Protein AF-K0VV61-F1 (afdb_monomer_lite)

pLDDT: mean 93.23, std 12.91, range [33.81, 98.75]

Foldseek 3Di:
DDPQVVVLLVCLVDPDDPPDPNVCSVVVVDTDFAWDFWDFQWTATPVGDIDRNPCCPPVPVVRTTDPVVVVVVLVVCVVVPNDDDCPPNDDDPVRVVVVVCVVPPDPDPPPPD

Sequence (113 aa):
MTNIAEIADMDRRTVLHPFTYLKNYAAGETDPTIVETGKGVRIRDASGREYLDGFAGLYCVNVGYGRTEVAEAIARQAYKLAYYHSYAAHTTEELARLSIAWCEWPHGKIVEG

Secondary structure (DSSP, 8-state):
---HHHHHHHHHHH---TTS-HHHHHTTSS----EEEEEBTEEEETTS-EEE-SSHHHHT-TT-B--HHHHHHHHHHHHHHS-----TT---HHHHHHHHHHHSS--------

Structure (mmCIF, N/CA/C/O backbone):
data_AF-K0VV61-F1
#
_entry.id   AF-K0VV61-F1
#
loop_
_atom_site.group_PDB
_atom_site.id
_atom_site.type_symbol
_atom_site.label_atom_id
_atom_site.label_alt_id
_atom_site.label_comp_id
_atom_site.label_asym_id
_atom_site.label_entity_id
_atom_site.label_seq_id
_atom_site.pdbx_PDB_ins_code
_atom_site.Cartn_x
_atom_site.Cartn_y
_atom_site.Cartn_z
_atom_site.occupancy
_atom_site.B_iso_or_equiv
_atom_site.auth_seq_id
_atom_site.auth_comp_id
_atom_site.auth_asym_id
_atom_site.auth_atom_id
_atom_site.pdbx_PDB_model_num
ATOM 1 N N . MET A 1 1 ? -21.488 1.355 1.264 1.00 64.81 1 MET A N 1
ATOM 2 C CA . MET A 1 1 ? -20.953 1.629 2.612 1.00 64.81 1 MET A CA 1
ATOM 3 C C . MET A 1 1 ? -20.424 0.322 3.163 1.00 64.81 1 MET A C 1
ATOM 5 O O . MET A 1 1 ? -21.111 -0.682 3.027 1.00 64.81 1 MET A O 1
ATOM 9 N N . THR A 1 2 ? -19.206 0.326 3.694 1.00 81.38 2 THR A N 1
ATOM 10 C CA . THR A 1 2 ? -18.558 -0.862 4.266 1.00 81.38 2 THR A CA 1
ATOM 11 C C . THR A 1 2 ? -19.297 -1.318 5.523 1.00 81.38 2 THR A C 1
ATOM 13 O O . THR A 1 2 ? -19.587 -0.500 6.395 1.00 81.38 2 THR A O 1
ATOM 16 N N . ASN A 1 3 ? -19.601 -2.614 5.636 1.00 94.38 3 ASN A N 1
ATOM 17 C CA . ASN A 1 3 ? -20.143 -3.184 6.867 1.00 94.38 3 ASN A CA 1
ATOM 18 C C . ASN A 1 3 ? -19.009 -3.358 7.892 1.00 94.38 3 ASN A C 1
ATOM 20 O O . ASN A 1 3 ? -18.305 -4.365 7.889 1.00 94.38 3 ASN A O 1
ATOM 24 N N . ILE A 1 4 ? -18.808 -2.348 8.743 1.00 95.75 4 ILE A N 1
ATOM 25 C CA . ILE A 1 4 ? -17.696 -2.282 9.708 1.00 95.75 4 ILE A CA 1
ATOM 26 C C . ILE A 1 4 ? -17.659 -3.514 10.619 1.00 95.75 4 ILE A C 1
ATOM 28 O O . ILE A 1 4 ? -16.592 -4.084 10.824 1.00 95.75 4 ILE A O 1
ATOM 32 N N . ALA A 1 5 ? -18.813 -3.940 11.143 1.00 95.56 5 ALA A N 1
ATOM 33 C CA . ALA A 1 5 ? -18.886 -5.052 12.089 1.00 95.56 5 ALA A CA 1
ATOM 34 C C . ALA A 1 5 ? -18.483 -6.386 11.444 1.00 95.56 5 ALA A C 1
ATOM 36 O O . ALA A 1 5 ? -17.763 -7.176 12.050 1.00 95.56 5 ALA A O 1
ATOM 37 N N . GLU A 1 6 ? -18.917 -6.613 10.205 1.00 96.50 6 GLU A N 1
ATOM 38 C CA . GLU A 1 6 ? -18.571 -7.810 9.436 1.00 96.50 6 GLU A CA 1
ATOM 39 C C . GLU A 1 6 ? -17.079 -7.848 9.092 1.00 96.50 6 GLU A C 1
ATOM 41 O O . GLU A 1 6 ? -16.424 -8.860 9.336 1.00 96.50 6 GLU A O 1
ATOM 46 N N . ILE A 1 7 ? -16.513 -6.733 8.615 1.00 97.00 7 ILE A N 1
ATOM 47 C CA . ILE A 1 7 ? -15.074 -6.644 8.330 1.00 97.00 7 ILE A CA 1
ATOM 48 C C . ILE A 1 7 ? -14.248 -6.844 9.605 1.00 97.00 7 ILE A C 1
ATOM 50 O O . ILE A 1 7 ? -13.272 -7.589 9.578 1.00 97.00 7 ILE A O 1
ATOM 54 N N . ALA A 1 8 ? -14.649 -6.242 10.727 1.00 96.56 8 ALA A N 1
ATOM 55 C CA . ALA A 1 8 ? -13.956 -6.412 12.000 1.00 96.56 8 ALA A CA 1
ATOM 56 C C . ALA A 1 8 ? -14.003 -7.864 12.512 1.00 96.56 8 ALA A C 1
ATOM 58 O O .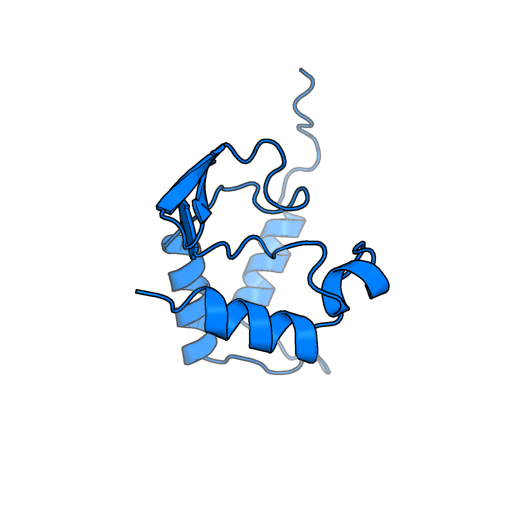 ALA A 1 8 ? -13.018 -8.340 13.075 1.00 96.56 8 ALA A O 1
ATOM 59 N N . ASP A 1 9 ? -15.113 -8.587 12.313 1.00 96.50 9 ASP A N 1
ATOM 60 C CA . ASP A 1 9 ? -15.192 -10.012 12.662 1.00 96.50 9 ASP A CA 1
ATOM 61 C C . ASP A 1 9 ? -14.273 -10.871 11.787 1.00 96.50 9 ASP A C 1
ATOM 63 O O . ASP A 1 9 ? -13.509 -11.689 12.305 1.00 96.50 9 ASP A O 1
ATOM 67 N N . MET A 1 10 ? -14.312 -10.659 10.467 1.00 96.56 10 MET A N 1
ATOM 68 C CA . MET A 1 10 ? -13.437 -11.359 9.524 1.00 96.56 10 MET A CA 1
ATOM 69 C C . MET A 1 10 ? -11.965 -11.136 9.868 1.00 96.56 10 MET A C 1
ATOM 71 O O . MET A 1 10 ? -11.190 -12.093 9.918 1.00 96.56 10 MET A O 1
ATOM 75 N N . ASP A 1 11 ? -11.597 -9.886 10.136 1.00 97.50 11 ASP A N 1
ATOM 76 C CA . ASP A 1 11 ? -10.245 -9.488 10.491 1.00 97.50 11 ASP A CA 1
ATOM 77 C C . ASP A 1 11 ? -9.779 -10.217 11.767 1.00 97.50 11 ASP A C 1
ATOM 79 O O . ASP A 1 11 ? -8.820 -10.995 11.711 1.00 97.50 11 ASP A O 1
ATOM 83 N N . ARG A 1 12 ? -10.522 -10.090 12.879 1.00 96.38 12 ARG A N 1
ATOM 84 C CA . ARG A 1 12 ? -10.189 -10.734 14.168 1.00 96.38 12 ARG A CA 1
ATOM 85 C C . ARG A 1 12 ? -9.956 -12.239 14.060 1.00 96.38 12 ARG A C 1
ATOM 87 O O . ARG A 1 12 ? -9.164 -12.800 14.815 1.00 96.38 12 ARG A O 1
ATOM 94 N N . ARG A 1 13 ? -10.659 -12.905 13.146 1.00 95.94 13 ARG A N 1
ATOM 95 C CA . ARG A 1 13 ? -10.615 -14.363 12.989 1.00 95.94 13 ARG A CA 1
ATOM 96 C C . ARG A 1 13 ? -9.497 -14.853 12.080 1.00 95.94 13 ARG A C 1
ATOM 98 O O . ARG A 1 13 ? -9.189 -16.043 12.125 1.00 95.94 13 ARG A O 1
ATOM 105 N N . THR A 1 14 ? -8.947 -13.996 11.220 1.00 96.44 14 THR A N 1
ATOM 106 C CA . THR A 1 14 ? -8.120 -14.458 10.093 1.00 96.44 14 THR A CA 1
ATOM 107 C C . THR A 1 14 ? -6.810 -13.703 9.904 1.00 96.44 14 THR A C 1
ATOM 109 O O . THR A 1 14 ? -5.902 -14.250 9.279 1.00 96.44 14 THR A O 1
ATOM 112 N N . VAL A 1 15 ? -6.667 -12.493 10.451 1.00 97.06 15 VAL A N 1
ATOM 113 C CA . VAL A 1 15 ? -5.492 -11.647 10.217 1.00 97.06 15 VAL A CA 1
ATOM 114 C C . VAL A 1 15 ? -4.546 -11.673 11.417 1.00 97.06 15 VAL A C 1
ATOM 116 O O . VAL A 1 15 ? -4.908 -11.344 12.545 1.00 97.06 15 VAL A O 1
ATOM 119 N N . LEU A 1 16 ? -3.287 -12.036 11.159 1.00 97.44 16 LEU A N 1
ATOM 120 C CA . LEU A 1 16 ? -2.203 -11.955 12.134 1.00 97.44 16 LEU A CA 1
ATOM 121 C C . LEU A 1 16 ? -1.511 -10.589 12.022 1.00 97.44 16 LEU A C 1
ATOM 123 O O . LEU A 1 16 ? -0.568 -10.428 11.246 1.00 97.44 16 LEU A O 1
ATOM 127 N N . HIS A 1 17 ? -1.987 -9.600 12.780 1.00 97.88 17 HIS A N 1
ATOM 128 C CA . HIS A 1 17 ? -1.457 -8.235 12.690 1.00 97.88 17 HIS A CA 1
ATOM 129 C C . HIS A 1 17 ? -0.036 -8.098 13.255 1.00 97.88 17 HIS A C 1
ATOM 131 O O . HIS A 1 17 ? 0.231 -8.550 14.376 1.00 97.88 17 HIS A O 1
ATOM 137 N N . PRO A 1 18 ? 0.882 -7.421 12.539 1.00 97.44 18 PRO A N 1
ATOM 138 C CA . PRO A 1 18 ? 2.193 -7.086 13.078 1.00 97.44 18 PRO A CA 1
ATOM 139 C C . PRO A 1 18 ? 2.059 -6.082 14.232 1.00 97.44 18 PRO A C 1
ATOM 141 O O . PRO A 1 18 ? 1.151 -5.252 14.246 1.00 97.44 18 PRO A O 1
ATOM 144 N N . PHE A 1 19 ? 2.969 -6.156 15.210 1.00 96.88 19 PHE A N 1
ATOM 145 C CA . PHE A 1 19 ? 3.032 -5.232 16.358 1.00 96.88 19 PHE A CA 1
ATOM 146 C C . PHE A 1 19 ? 1.705 -5.041 17.125 1.00 96.88 19 PHE A C 1
ATOM 148 O O . PHE A 1 19 ? 1.490 -4.017 17.767 1.00 96.88 19 PHE A O 1
ATOM 155 N N . THR A 1 20 ? 0.826 -6.043 17.102 1.00 97.62 20 THR A N 1
ATOM 156 C CA . THR A 1 20 ? -0.473 -6.022 17.785 1.00 97.62 20 THR A CA 1
ATOM 157 C C . THR A 1 20 ? -0.494 -7.053 18.904 1.00 97.62 20 THR A C 1
ATOM 159 O O . THR A 1 20 ? 0.040 -8.154 18.761 1.00 97.62 20 THR A O 1
ATOM 162 N N . TYR A 1 21 ? -1.131 -6.731 20.032 1.00 96.88 21 TYR A N 1
ATOM 163 C CA . TYR A 1 21 ? -1.312 -7.703 21.106 1.00 96.88 21 TYR A CA 1
ATOM 164 C C . TYR A 1 21 ? -2.429 -8.692 20.744 1.00 96.88 21 TYR A C 1
ATOM 166 O O . TYR A 1 21 ? -3.603 -8.495 21.053 1.00 96.88 21 TYR A O 1
ATOM 174 N N . LEU A 1 22 ? -2.039 -9.758 20.041 1.00 96.00 22 LEU A N 1
ATOM 175 C CA . LEU A 1 22 ? -2.946 -10.672 19.341 1.00 96.00 22 LEU A CA 1
ATOM 176 C C . LEU A 1 22 ? -4.014 -11.303 20.233 1.00 96.00 22 LEU A C 1
ATOM 178 O O . LEU A 1 22 ? -5.142 -11.483 19.788 1.00 96.00 22 LEU A O 1
ATOM 182 N N . LYS A 1 23 ? -3.679 -11.619 21.491 1.00 95.69 23 LYS A N 1
ATOM 183 C CA . LYS A 1 23 ? -4.639 -12.203 22.435 1.00 95.69 23 LYS A CA 1
ATOM 184 C C . LYS A 1 23 ? -5.827 -11.264 22.667 1.00 95.69 23 LYS A C 1
ATOM 186 O O . LYS A 1 23 ? -6.966 -11.702 22.560 1.00 95.69 23 LYS A O 1
ATOM 191 N N . ASN A 1 24 ? -5.553 -9.989 22.935 1.00 96.50 24 ASN A N 1
ATOM 192 C CA . ASN A 1 24 ? -6.586 -8.985 23.188 1.00 96.50 24 ASN A CA 1
ATOM 193 C C . ASN A 1 24 ? -7.377 -8.672 21.922 1.00 96.50 24 ASN A C 1
ATOM 195 O O . ASN A 1 24 ? -8.599 -8.559 21.965 1.00 96.50 24 ASN A O 1
ATOM 199 N N . TYR A 1 25 ? -6.686 -8.590 20.786 1.00 97.25 25 TYR A N 1
ATOM 200 C CA . TYR A 1 25 ? -7.336 -8.345 19.507 1.00 97.25 25 TYR A CA 1
ATOM 201 C C . TYR A 1 25 ? -8.315 -9.471 19.135 1.00 97.25 25 TYR A C 1
ATOM 203 O O . TYR A 1 25 ? -9.485 -9.211 18.859 1.00 97.25 25 TYR A O 1
ATOM 211 N N . ALA A 1 26 ? -7.886 -10.733 19.230 1.00 94.12 26 ALA A N 1
ATOM 212 C CA . ALA A 1 26 ? -8.740 -11.891 18.963 1.00 94.12 26 ALA A CA 1
ATOM 213 C C . ALA A 1 26 ? -9.921 -12.006 19.947 1.00 94.12 26 ALA A C 1
ATOM 215 O O . ALA A 1 26 ? -10.996 -12.464 19.563 1.00 94.12 26 ALA A O 1
ATOM 216 N N . ALA A 1 27 ? -9.742 -11.566 21.198 1.00 94.94 27 ALA A N 1
ATOM 217 C CA . ALA A 1 27 ? -10.800 -11.515 22.207 1.00 94.94 27 ALA A CA 1
ATOM 218 C C . ALA A 1 27 ? -11.797 -10.353 22.008 1.00 94.94 27 ALA A C 1
ATOM 220 O O . ALA A 1 27 ? -12.806 -10.300 22.709 1.00 94.94 27 ALA A O 1
ATOM 221 N N . GLY A 1 28 ? -11.543 -9.436 21.066 1.00 94.88 28 GLY A N 1
ATOM 222 C CA . GLY A 1 28 ? -12.389 -8.261 20.834 1.00 94.88 28 GLY A CA 1
ATOM 223 C C . GLY A 1 28 ? -12.198 -7.143 21.861 1.00 94.88 28 GLY A C 1
ATOM 224 O O . GLY A 1 28 ? -13.057 -6.281 21.989 1.00 94.88 28 GLY A O 1
ATOM 225 N N . GLU A 1 29 ? -11.082 -7.137 22.594 1.00 96.25 29 GLU A N 1
ATOM 226 C CA . GLU A 1 29 ? -10.745 -6.066 23.546 1.00 96.25 29 GLU A CA 1
ATOM 227 C C . GLU A 1 29 ? -10.182 -4.816 22.848 1.00 96.25 29 GLU A C 1
ATOM 229 O O . GLU A 1 29 ? -10.009 -3.764 23.462 1.00 96.25 29 GLU A O 1
ATOM 234 N N . THR A 1 30 ? -9.839 -4.924 21.566 1.00 93.88 30 THR A N 1
ATOM 235 C CA . THR A 1 30 ? -9.374 -3.812 20.736 1.00 93.88 30 THR A CA 1
ATOM 236 C C . THR A 1 30 ? -10.051 -3.892 19.379 1.00 93.88 30 THR A C 1
ATOM 238 O O . THR A 1 30 ? -9.945 -4.909 18.695 1.00 93.88 30 THR A O 1
ATOM 241 N N . ASP A 1 31 ? -10.718 -2.811 18.987 1.00 93.00 31 ASP A N 1
ATOM 242 C CA . ASP A 1 31 ? -11.341 -2.698 17.673 1.00 93.00 31 ASP A CA 1
ATOM 243 C C . ASP A 1 31 ? -10.312 -2.303 16.602 1.00 93.00 31 ASP A C 1
ATOM 245 O O . ASP A 1 31 ? -9.430 -1.475 16.863 1.00 93.00 31 ASP A O 1
ATOM 249 N N . PRO A 1 32 ? -10.417 -2.845 15.376 1.00 95.88 32 PRO A N 1
ATOM 250 C CA . PRO A 1 32 ? -9.591 -2.392 14.271 1.00 95.88 32 PRO A CA 1
ATOM 251 C C . PRO A 1 32 ? -9.993 -0.992 13.814 1.00 95.88 32 PRO A C 1
ATOM 253 O O . PRO A 1 32 ? -11.170 -0.644 13.725 1.00 95.88 32 PRO A O 1
ATOM 256 N N . THR A 1 33 ? -9.000 -0.206 13.403 1.00 96.00 33 THR A N 1
ATOM 257 C CA . THR A 1 33 ? -9.246 0.994 12.598 1.00 96.00 33 THR A CA 1
ATOM 258 C C . THR A 1 33 ? -9.262 0.603 11.123 1.00 96.00 33 THR A C 1
ATOM 260 O O . THR A 1 33 ? -8.217 0.345 10.529 1.00 96.00 33 THR A O 1
ATOM 263 N N . ILE A 1 34 ? -10.448 0.563 10.518 1.00 97.38 34 ILE A N 1
ATOM 264 C CA . ILE A 1 34 ? -10.613 0.241 9.095 1.00 97.38 34 ILE A CA 1
ATOM 265 C C . ILE A 1 34 ? -10.381 1.515 8.277 1.00 97.38 34 ILE A C 1
ATOM 267 O O . ILE A 1 34 ? -11.281 2.342 8.144 1.00 97.38 34 ILE A O 1
ATOM 271 N N . VAL A 1 35 ? -9.173 1.697 7.743 1.00 97.50 35 VAL A N 1
ATOM 272 C CA . VAL A 1 35 ? -8.837 2.845 6.883 1.00 97.50 35 VAL A CA 1
ATOM 273 C C . VAL A 1 35 ? -9.463 2.657 5.496 1.00 97.50 35 VAL A C 1
ATOM 275 O O . VAL A 1 35 ? -9.249 1.632 4.858 1.00 97.50 35 VAL A O 1
ATOM 278 N N . GLU A 1 36 ? -10.238 3.636 5.019 1.00 96.81 36 GLU A N 1
ATOM 279 C CA . GLU A 1 36 ? -10.997 3.541 3.760 1.00 96.81 36 GLU A CA 1
ATOM 280 C C . GLU A 1 36 ? -10.317 4.290 2.605 1.00 96.81 36 GLU A C 1
ATOM 282 O O . GLU A 1 36 ? -10.241 3.792 1.484 1.00 96.81 36 GLU A O 1
ATOM 287 N N . THR A 1 37 ? -9.834 5.508 2.848 1.00 97.25 37 THR A N 1
ATOM 288 C CA . THR A 1 37 ? -9.263 6.367 1.799 1.00 97.25 37 THR A CA 1
ATOM 289 C C . THR A 1 37 ? -8.238 7.336 2.376 1.00 97.25 37 THR A C 1
ATOM 291 O O . THR A 1 37 ? -8.195 7.573 3.581 1.00 97.25 37 THR A O 1
ATOM 294 N N . GLY A 1 38 ? -7.438 7.961 1.512 1.00 97.88 38 GLY A N 1
ATOM 295 C CA . GLY A 1 38 ? -6.572 9.073 1.885 1.00 97.88 38 GLY A CA 1
ATOM 296 C C . GLY A 1 38 ? -6.346 10.053 0.738 1.00 97.88 38 GLY A C 1
ATOM 297 O O . GLY A 1 38 ? -6.424 9.691 -0.437 1.00 97.88 38 GLY A O 1
ATOM 298 N N . LYS A 1 39 ? -6.061 11.311 1.084 1.00 98.19 39 LYS A N 1
ATOM 299 C CA . LYS A 1 39 ? -5.713 12.379 0.139 1.00 98.19 39 LYS A CA 1
ATOM 300 C C . LYS A 1 39 ? -4.722 13.350 0.777 1.00 98.19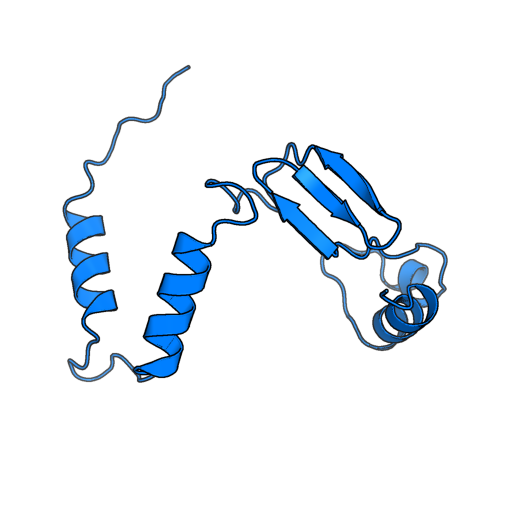 39 LYS A C 1
ATOM 302 O O . LYS A 1 39 ? -4.983 13.909 1.842 1.00 98.19 39 LYS A O 1
ATOM 307 N N . GLY A 1 40 ? -3.599 13.592 0.104 1.00 97.94 40 GLY A N 1
ATOM 308 C CA . GLY A 1 40 ? -2.541 14.454 0.634 1.00 97.94 40 GLY A CA 1
ATOM 309 C C . GLY A 1 40 ? -1.964 13.866 1.922 1.00 97.94 40 GLY A C 1
ATOM 310 O O . GLY A 1 40 ? -1.460 12.751 1.905 1.00 97.94 40 GLY A O 1
ATOM 311 N N . VAL A 1 41 ? -2.064 14.592 3.034 1.00 98.25 41 VAL A N 1
ATOM 312 C CA . VAL A 1 41 ? -1.569 14.158 4.359 1.00 98.25 41 VAL A CA 1
ATOM 313 C C . VAL A 1 41 ? -2.669 13.588 5.264 1.00 98.25 41 VAL A C 1
ATOM 315 O O . VAL A 1 41 ? -2.458 13.408 6.459 1.00 98.25 41 VAL A O 1
ATOM 318 N N . ARG A 1 42 ? -3.878 13.367 4.735 1.00 98.62 42 ARG A N 1
ATOM 319 C CA . ARG A 1 42 ? -5.030 12.913 5.522 1.00 98.62 42 ARG A CA 1
ATOM 320 C C . ARG A 1 42 ? -5.502 11.535 5.096 1.00 98.62 42 ARG A C 1
ATOM 322 O O . ARG A 1 42 ? -5.527 11.234 3.901 1.00 98.62 42 ARG A O 1
ATOM 329 N N . ILE A 1 43 ? -5.946 10.756 6.075 1.00 98.56 43 ILE A N 1
ATOM 330 C CA . ILE A 1 43 ? -6.660 9.491 5.885 1.00 98.56 43 ILE A CA 1
ATOM 331 C C . ILE A 1 43 ? -8.071 9.604 6.463 1.00 98.56 43 ILE A C 1
ATOM 333 O O . ILE A 1 43 ? -8.316 10.420 7.354 1.00 98.56 43 ILE A O 1
ATOM 337 N N . ARG A 1 44 ? -8.993 8.783 5.970 1.00 98.38 44 ARG A N 1
ATOM 338 C CA . ARG A 1 44 ? -10.358 8.655 6.480 1.00 98.38 44 ARG A CA 1
ATOM 339 C C . ARG A 1 44 ? -10.661 7.190 6.754 1.00 98.38 44 ARG A C 1
ATOM 341 O O . ARG A 1 44 ? -10.378 6.343 5.906 1.00 98.38 44 ARG A O 1
ATOM 348 N N . ASP A 1 45 ? -11.220 6.904 7.922 1.00 97.62 45 ASP A N 1
ATOM 349 C CA . ASP A 1 45 ? -11.673 5.558 8.274 1.00 97.62 45 ASP A CA 1
ATOM 350 C C . ASP A 1 45 ? -13.101 5.269 7.778 1.00 97.62 45 ASP A C 1
ATOM 352 O O . ASP A 1 45 ? -13.819 6.157 7.313 1.00 97.62 45 ASP A O 1
ATOM 356 N N . ALA A 1 46 ? -13.521 4.010 7.885 1.00 97.06 46 ALA A N 1
ATOM 357 C CA . ALA A 1 46 ? -14.841 3.546 7.469 1.00 97.06 46 ALA A CA 1
ATOM 358 C C . ALA A 1 46 ? -15.997 4.136 8.302 1.00 97.06 46 ALA A C 1
ATOM 360 O O . ALA A 1 46 ? -17.143 4.092 7.857 1.00 97.06 46 ALA A O 1
ATOM 361 N N . SER A 1 47 ? -15.721 4.707 9.483 1.00 95.81 47 SER A N 1
ATOM 362 C CA . SER A 1 47 ? -16.712 5.453 10.276 1.00 95.81 47 SER A CA 1
ATOM 363 C C . SER A 1 47 ? -16.909 6.890 9.7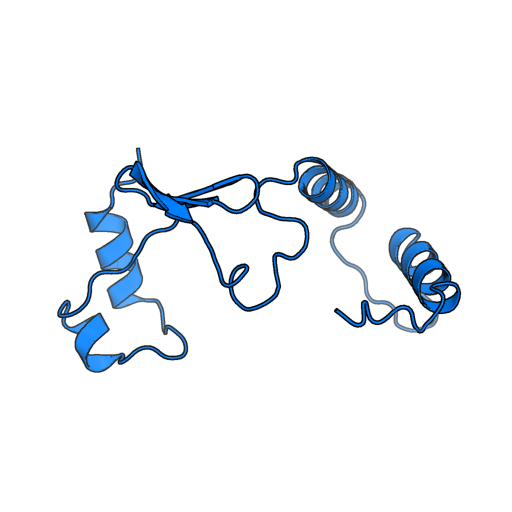73 1.00 95.81 47 SER A C 1
ATOM 365 O O . SER A 1 47 ? -17.799 7.600 10.239 1.00 95.81 47 SER A O 1
ATOM 367 N N . GLY A 1 48 ? -16.098 7.318 8.799 1.00 96.44 48 GLY A N 1
ATOM 368 C CA . GLY A 1 48 ? -16.114 8.655 8.217 1.00 96.44 48 GLY A CA 1
ATOM 369 C C . GLY A 1 48 ? -15.212 9.655 8.940 1.00 96.44 48 GLY A C 1
ATOM 370 O O . GLY A 1 48 ? -15.182 10.823 8.550 1.00 96.44 48 GLY A O 1
ATOM 371 N N . ARG A 1 49 ? -14.459 9.234 9.963 1.00 97.88 49 ARG A N 1
ATOM 372 C CA . ARG A 1 49 ? -13.557 10.125 10.697 1.00 97.88 49 ARG A CA 1
ATOM 373 C C . ARG A 1 49 ? -12.277 10.356 9.904 1.00 97.88 49 ARG A C 1
ATOM 375 O O . ARG A 1 49 ? -11.659 9.419 9.406 1.00 97.88 49 ARG A O 1
ATOM 382 N N . GLU A 1 50 ? -11.876 11.621 9.807 1.00 98.25 50 GLU A N 1
ATOM 383 C CA . GLU A 1 50 ? -10.632 12.032 9.159 1.00 98.25 50 GLU A CA 1
ATOM 384 C C . GLU A 1 50 ? -9.513 12.263 10.175 1.00 98.25 50 GLU A C 1
ATOM 386 O O . GLU A 1 50 ? -9.719 12.829 11.252 1.00 98.25 50 GLU A O 1
ATOM 391 N N . TYR A 1 51 ? -8.300 11.884 9.786 1.00 98.31 51 TYR A N 1
ATOM 392 C CA . TYR A 1 51 ? -7.091 12.009 10.587 1.00 98.31 51 TYR A CA 1
ATOM 393 C C . TYR A 1 51 ? -6.020 12.736 9.782 1.00 98.31 51 TYR A C 1
ATOM 395 O O . TYR A 1 51 ? -5.888 12.531 8.574 1.00 98.31 51 TYR A O 1
ATOM 403 N N . LEU A 1 52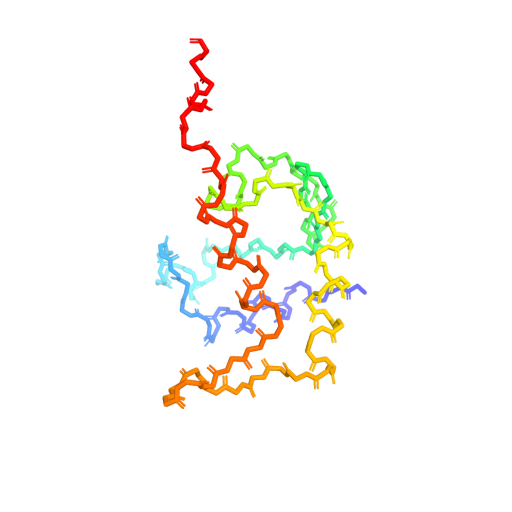 ? -5.245 13.586 10.455 1.00 98.44 52 LEU A N 1
ATOM 404 C CA . LEU A 1 52 ? -3.947 14.005 9.940 1.00 98.44 52 LEU A CA 1
ATOM 405 C C . LEU A 1 52 ? -2.963 12.867 10.202 1.00 98.44 52 LEU A C 1
ATOM 407 O O . LEU A 1 52 ? -2.764 12.492 11.356 1.00 98.44 52 LEU A O 1
ATOM 411 N N . ASP A 1 53 ? -2.345 12.347 9.151 1.00 98.25 53 ASP A N 1
ATOM 412 C CA . ASP A 1 53 ? -1.272 11.376 9.292 1.00 98.25 53 ASP A CA 1
ATOM 413 C C . ASP A 1 53 ? 0.069 12.110 9.424 1.00 98.25 53 ASP A C 1
ATOM 415 O O . ASP A 1 53 ? 0.670 12.538 8.439 1.00 98.25 53 ASP A O 1
ATOM 419 N N . GLY A 1 54 ? 0.520 12.272 10.669 1.00 97.38 54 GLY A N 1
ATOM 420 C CA . GLY A 1 54 ? 1.819 12.865 10.998 1.00 97.38 54 GLY A CA 1
ATOM 421 C C . GLY A 1 54 ? 3.011 11.917 10.827 1.00 97.38 54 GLY A C 1
ATOM 422 O O . GLY A 1 54 ? 4.128 12.307 11.153 1.00 97.38 54 GLY A O 1
ATOM 423 N N . PHE A 1 55 ? 2.788 10.686 10.358 1.00 97.69 55 PHE A N 1
ATOM 424 C CA . PHE A 1 55 ? 3.797 9.624 10.300 1.00 97.69 55 PHE A CA 1
ATOM 425 C C . PHE A 1 55 ? 4.020 9.056 8.887 1.00 97.69 55 PHE A C 1
ATOM 427 O O . PHE A 1 55 ? 4.936 8.258 8.676 1.00 97.69 55 PHE A O 1
ATOM 434 N N . ALA A 1 56 ? 3.210 9.486 7.912 1.00 97.06 56 ALA A N 1
ATOM 435 C CA . ALA A 1 56 ? 3.251 9.039 6.518 1.00 97.06 56 ALA A CA 1
ATOM 436 C C . ALA A 1 56 ? 3.174 7.504 6.389 1.00 97.06 56 ALA A C 1
ATOM 438 O O . ALA A 1 56 ? 4.006 6.864 5.733 1.00 97.06 56 ALA A O 1
ATOM 439 N N . GLY A 1 57 ? 2.172 6.912 7.041 1.00 96.31 57 GLY A N 1
ATOM 440 C CA . GLY A 1 57 ? 1.958 5.473 7.139 1.00 96.31 57 GLY A CA 1
ATOM 441 C C . GLY A 1 57 ? 2.944 4.850 8.116 1.00 96.31 57 GLY A C 1
ATOM 442 O O . GLY A 1 57 ? 2.713 4.851 9.317 1.00 96.31 57 GLY A O 1
ATOM 443 N N . LEU A 1 58 ? 4.051 4.330 7.593 1.00 97.31 58 LEU A N 1
ATOM 444 C CA . LEU A 1 58 ? 5.235 3.938 8.359 1.00 97.31 58 LEU A CA 1
ATOM 445 C C . LEU A 1 58 ? 6.463 4.5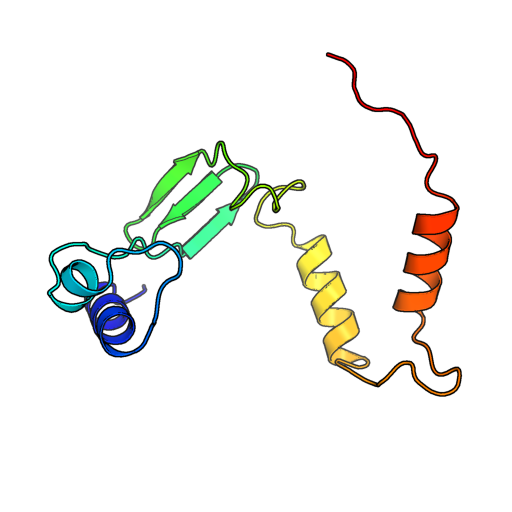13 7.647 1.00 97.31 58 LEU A C 1
ATOM 447 O O . LEU A 1 58 ? 7.271 3.770 7.089 1.00 97.31 58 LEU A O 1
ATOM 451 N N . TYR A 1 59 ? 6.558 5.847 7.612 1.00 97.38 59 TYR A N 1
ATOM 452 C CA . TYR A 1 59 ? 7.641 6.587 6.948 1.00 97.38 59 TYR A CA 1
ATOM 453 C C . TYR A 1 59 ? 7.763 6.330 5.433 1.00 97.38 59 TYR A C 1
ATOM 455 O O . TYR A 1 59 ? 8.854 6.428 4.869 1.00 97.38 59 TYR A O 1
ATOM 463 N N . CYS A 1 60 ? 6.669 5.952 4.765 1.00 96.69 60 CYS A N 1
ATOM 464 C CA . CYS A 1 60 ? 6.714 5.447 3.389 1.00 96.69 60 CYS A CA 1
ATOM 465 C C . CYS A 1 60 ? 5.828 6.217 2.402 1.00 96.69 60 CYS A C 1
ATOM 467 O O . CYS A 1 60 ? 6.115 6.234 1.204 1.00 96.69 60 CYS A O 1
ATOM 469 N N . VAL A 1 61 ? 4.785 6.909 2.863 1.00 97.62 61 VAL A N 1
ATOM 470 C CA . VAL A 1 61 ? 3.852 7.642 1.989 1.00 97.62 61 VAL A CA 1
ATOM 471 C C . VAL A 1 61 ? 4.343 9.078 1.742 1.00 97.62 61 VAL A C 1
ATOM 473 O O . VAL A 1 61 ? 3.627 10.057 1.940 1.00 97.62 61 VAL A O 1
ATOM 476 N N . ASN A 1 62 ? 5.594 9.220 1.294 1.00 97.06 62 ASN A N 1
ATOM 477 C CA . ASN A 1 62 ? 6.303 10.510 1.228 1.00 97.06 62 ASN A CA 1
ATOM 478 C C . ASN A 1 62 ? 5.680 11.513 0.248 1.00 97.06 62 ASN A C 1
ATOM 480 O O . ASN A 1 62 ? 5.727 12.721 0.465 1.00 97.06 62 ASN A O 1
ATOM 484 N N . VAL A 1 63 ? 5.074 11.025 -0.835 1.00 96.94 63 VAL A N 1
ATOM 485 C CA . VAL A 1 63 ? 4.397 11.873 -1.831 1.00 96.94 63 VAL A CA 1
ATOM 486 C C . VAL A 1 63 ? 2.939 12.178 -1.462 1.00 96.94 63 VAL A C 1
ATOM 488 O O . VAL A 1 63 ? 2.261 12.902 -2.197 1.00 96.94 63 VAL A O 1
ATOM 491 N N . GLY A 1 64 ? 2.456 11.670 -0.324 1.00 97.75 64 GLY A N 1
ATOM 492 C CA . GLY A 1 64 ? 1.074 11.784 0.140 1.00 97.75 64 GLY A CA 1
ATOM 493 C C . GLY A 1 64 ? 0.119 10.754 -0.474 1.00 97.75 64 GLY A C 1
ATOM 494 O O . GLY A 1 64 ? 0.407 10.118 -1.489 1.00 97.75 64 GLY A O 1
ATOM 495 N N . TYR A 1 65 ? -1.044 10.602 0.154 1.00 98.44 65 TYR A N 1
ATOM 496 C CA . TYR A 1 65 ? -2.097 9.669 -0.241 1.00 98.44 65 TYR A CA 1
ATOM 497 C C . TYR A 1 65 ? -2.885 10.149 -1.468 1.00 98.44 65 TYR A C 1
ATOM 499 O O . TYR A 1 65 ? -3.017 11.353 -1.718 1.00 98.44 65 TYR A O 1
ATOM 507 N N . GLY A 1 66 ? -3.471 9.200 -2.204 1.00 97.25 66 GLY A N 1
ATOM 508 C CA . GLY A 1 66 ? -4.422 9.487 -3.285 1.00 97.25 66 GLY A CA 1
ATOM 509 C C . GLY A 1 66 ? -3.790 10.032 -4.570 1.00 97.25 66 GLY A C 1
ATOM 510 O O . GLY A 1 66 ? -4.434 10.780 -5.304 1.00 97.25 66 GLY A O 1
ATOM 511 N N . ARG A 1 67 ? -2.524 9.694 -4.850 1.00 97.75 67 ARG A N 1
ATOM 512 C CA . ARG A 1 67 ? -1.830 10.093 -6.085 1.00 97.75 67 ARG A CA 1
ATOM 513 C C . ARG A 1 67 ? -2.284 9.243 -7.272 1.00 97.75 67 ARG A C 1
ATOM 515 O O . ARG A 1 67 ? -1.723 8.181 -7.531 1.00 97.75 67 ARG A O 1
ATOM 522 N N . THR A 1 68 ? -3.283 9.733 -8.005 1.00 97.62 68 THR A N 1
ATOM 523 C CA . THR A 1 68 ? -3.834 9.044 -9.186 1.00 97.62 68 THR A CA 1
ATOM 524 C C . THR A 1 68 ? -2.784 8.798 -10.263 1.00 97.62 68 THR A C 1
ATOM 526 O O . THR A 1 68 ? -2.774 7.722 -10.839 1.00 97.62 68 THR A O 1
ATOM 529 N N . GLU A 1 69 ? -1.831 9.715 -10.455 1.00 98.12 69 GLU A N 1
ATOM 530 C CA . GLU A 1 69 ? -0.715 9.539 -11.396 1.00 98.12 69 GLU A CA 1
ATOM 531 C C . GLU A 1 69 ? 0.087 8.248 -11.133 1.00 98.12 69 GLU A C 1
ATOM 533 O O . GLU A 1 69 ? 0.396 7.502 -12.064 1.00 98.12 69 GLU A O 1
ATOM 538 N N . VAL A 1 70 ? 0.371 7.941 -9.859 1.00 97.81 70 VAL A N 1
ATOM 539 C CA . VAL A 1 70 ? 1.084 6.716 -9.457 1.00 97.81 70 VAL A CA 1
ATOM 540 C C . VAL A 1 70 ? 0.207 5.487 -9.692 1.00 97.81 70 VAL A C 1
ATOM 542 O O . VAL A 1 70 ? 0.672 4.498 -10.258 1.00 97.81 70 VAL A O 1
ATOM 545 N N . ALA A 1 71 ? -1.069 5.552 -9.301 1.00 98.06 71 ALA A N 1
ATOM 546 C CA . ALA A 1 71 ? -2.017 4.458 -9.508 1.00 98.06 71 ALA A CA 1
ATOM 547 C C . ALA A 1 71 ? -2.193 4.127 -11.001 1.00 98.06 71 ALA A C 1
ATOM 549 O O . ALA A 1 71 ? -2.177 2.959 -11.387 1.00 98.06 71 ALA A O 1
ATOM 550 N N . GLU A 1 72 ? -2.294 5.144 -11.855 1.00 98.50 72 GLU A N 1
ATOM 551 C CA . GLU A 1 72 ? -2.394 4.987 -13.304 1.00 98.50 72 GLU A CA 1
ATOM 552 C C . GLU A 1 72 ? -1.106 4.420 -13.912 1.00 98.50 72 GLU A C 1
ATOM 554 O O . GLU A 1 72 ? -1.179 3.582 -14.810 1.00 98.50 72 GLU A O 1
ATOM 559 N N . ALA A 1 73 ? 0.074 4.830 -13.431 1.00 98.38 73 ALA A N 1
ATOM 560 C CA . ALA A 1 73 ? 1.347 4.263 -13.877 1.00 98.38 73 ALA A CA 1
ATOM 561 C C . ALA A 1 73 ? 1.457 2.764 -13.555 1.00 98.38 73 ALA A C 1
ATOM 563 O O . ALA A 1 73 ? 1.815 1.979 -14.436 1.00 98.38 73 ALA A O 1
ATOM 564 N N . ILE A 1 74 ? 1.078 2.360 -12.335 1.00 98.44 74 ILE A N 1
ATOM 565 C CA . ILE A 1 74 ? 1.014 0.947 -11.931 1.00 98.44 74 ILE A CA 1
ATOM 566 C C . ILE A 1 74 ? 0.010 0.190 -12.806 1.00 98.44 74 ILE A C 1
ATOM 568 O O . ILE A 1 74 ? 0.346 -0.861 -13.348 1.00 98.44 74 ILE A O 1
ATOM 572 N N . ALA A 1 75 ? -1.201 0.728 -12.985 1.00 98.62 75 ALA A N 1
ATOM 573 C CA . ALA A 1 75 ? -2.249 0.085 -13.774 1.00 98.62 75 ALA A CA 1
ATOM 574 C C . ALA A 1 75 ? -1.816 -0.137 -15.230 1.00 98.62 75 ALA A C 1
ATOM 576 O O . ALA A 1 75 ? -1.962 -1.243 -15.750 1.00 98.62 75 ALA A O 1
ATOM 577 N N . ARG A 1 76 ? -1.226 0.879 -15.877 1.00 98.62 76 ARG A N 1
ATOM 578 C CA . ARG A 1 76 ? -0.692 0.757 -17.244 1.00 98.62 76 ARG A CA 1
ATOM 579 C C . ARG A 1 76 ? 0.328 -0.374 -17.350 1.00 98.62 76 ARG A C 1
ATOM 581 O O . ARG A 1 76 ? 0.236 -1.176 -18.277 1.00 98.62 76 ARG A O 1
ATOM 588 N N . GLN A 1 77 ? 1.263 -0.465 -16.401 1.00 98.75 77 GLN A N 1
ATOM 589 C CA . GLN A 1 77 ? 2.266 -1.526 -16.425 1.00 98.75 77 GLN A CA 1
ATOM 590 C C . GLN A 1 77 ? 1.660 -2.903 -16.152 1.00 98.75 77 GLN A C 1
ATOM 592 O O . GLN A 1 77 ? 2.000 -3.855 -16.847 1.00 98.75 77 GLN A O 1
ATOM 597 N N . ALA A 1 78 ? 0.736 -3.016 -15.198 1.00 98.62 78 ALA A N 1
ATOM 598 C CA . ALA A 1 78 ? 0.068 -4.275 -14.885 1.00 98.62 78 ALA A CA 1
ATOM 599 C C . ALA A 1 78 ? -0.708 -4.838 -16.089 1.00 98.62 78 ALA A C 1
ATOM 601 O O . ALA A 1 78 ? -0.644 -6.041 -16.340 1.00 98.62 78 ALA A O 1
ATOM 602 N N . TYR A 1 79 ? -1.378 -3.974 -16.866 1.00 98.50 79 TYR A N 1
ATOM 603 C CA . TYR A 1 79 ? -2.048 -4.366 -18.112 1.00 98.50 79 TYR A CA 1
ATOM 604 C C . TYR A 1 79 ? -1.072 -4.761 -19.228 1.00 98.50 79 TYR A C 1
ATOM 606 O O . TYR A 1 79 ? -1.375 -5.671 -19.995 1.00 98.50 79 TYR A O 1
ATOM 614 N N . LYS A 1 80 ? 0.083 -4.089 -19.336 1.00 98.44 80 LYS A N 1
ATOM 615 C CA . LYS A 1 80 ? 1.121 -4.396 -20.337 1.00 98.44 80 LYS A CA 1
ATOM 616 C C . LYS A 1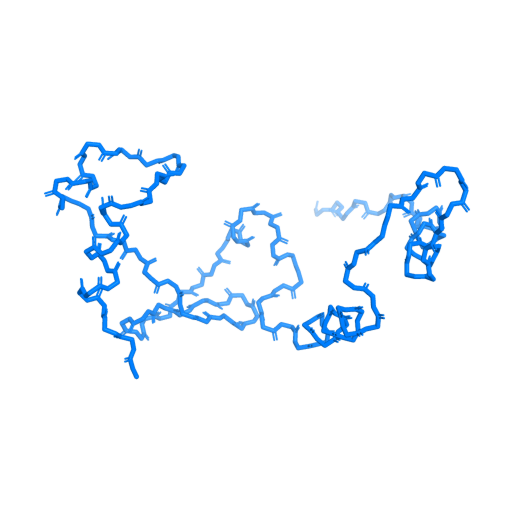 80 ? 1.827 -5.719 -20.020 1.00 98.44 80 LYS A C 1
ATOM 618 O O . LYS A 1 80 ? 1.910 -6.590 -20.879 1.00 98.44 80 LYS A O 1
ATOM 623 N N . LEU A 1 81 ? 2.354 -5.846 -18.803 1.00 98.44 81 LEU A N 1
ATOM 624 C CA . LEU A 1 81 ? 3.025 -7.028 -18.267 1.00 98.44 81 LEU A CA 1
ATOM 625 C C . LEU A 1 81 ? 3.189 -6.871 -16.746 1.00 98.44 81 LEU A C 1
ATOM 627 O O . LEU A 1 81 ? 4.089 -6.165 -16.283 1.00 98.44 81 LEU A O 1
ATOM 631 N N . ALA A 1 82 ? 2.346 -7.559 -15.971 1.00 98.12 82 ALA A N 1
ATOM 632 C CA . ALA A 1 82 ? 2.386 -7.498 -14.508 1.00 98.12 82 ALA A CA 1
ATOM 633 C C . ALA A 1 82 ? 3.684 -8.063 -13.909 1.00 98.12 82 ALA A C 1
ATOM 635 O O . ALA A 1 82 ? 4.181 -7.534 -12.917 1.00 98.12 82 ALA A O 1
ATOM 636 N N . TYR A 1 83 ? 4.236 -9.128 -14.497 1.00 98.50 83 TYR A N 1
ATOM 637 C CA . TYR A 1 83 ? 5.467 -9.744 -14.016 1.00 98.50 83 TYR A CA 1
ATOM 638 C C . TYR A 1 83 ? 6.153 -10.588 -15.095 1.00 98.50 83 TYR A C 1
ATOM 640 O O . TYR A 1 83 ? 5.508 -11.364 -15.799 1.00 98.50 83 TYR A O 1
ATOM 648 N N . TYR A 1 84 ? 7.478 -10.483 -15.154 1.00 98.50 84 TYR A N 1
ATOM 649 C CA . TYR A 1 84 ? 8.389 -11.475 -15.722 1.00 98.50 84 TYR A CA 1
ATOM 650 C C . TYR A 1 84 ? 9.721 -11.377 -14.964 1.00 98.50 84 TYR A C 1
ATOM 652 O O . TYR A 1 84 ? 10.032 -10.329 -14.393 1.00 98.50 84 TYR A O 1
ATOM 660 N N . HIS A 1 85 ? 10.513 -12.448 -14.919 1.00 98.31 85 HIS A N 1
ATOM 661 C CA . HIS A 1 85 ? 11.795 -12.423 -14.211 1.00 98.31 85 HIS A CA 1
ATOM 662 C C . HIS A 1 85 ? 12.838 -11.549 -14.935 1.00 98.31 85 HIS A C 1
ATOM 664 O O . HIS A 1 85 ? 12.817 -11.412 -16.155 1.00 98.31 85 HIS A O 1
ATOM 670 N N . SER A 1 86 ? 13.846 -11.058 -14.214 1.00 98.25 86 SER A N 1
ATOM 671 C CA . SER A 1 86 ? 14.991 -10.315 -14.779 1.00 98.25 86 SER A CA 1
ATOM 672 C C . SER A 1 86 ? 16.266 -11.162 -14.953 1.00 98.25 86 SER A C 1
ATOM 674 O O . SER A 1 86 ? 17.364 -10.643 -15.137 1.00 98.25 86 SER A O 1
ATOM 676 N N . TYR A 1 87 ? 16.147 -12.491 -14.876 1.00 98.00 87 TYR A N 1
ATOM 677 C CA . TYR A 1 87 ? 17.278 -13.413 -15.016 1.00 98.00 87 TYR A CA 1
ATOM 678 C C . TYR A 1 87 ? 17.774 -13.462 -16.467 1.00 98.00 87 TYR A C 1
ATOM 680 O O . TYR A 1 87 ? 17.020 -13.177 -17.396 1.00 98.00 87 TYR A O 1
ATOM 688 N N . ALA A 1 88 ? 19.036 -13.854 -16.669 1.00 97.81 88 ALA A N 1
ATOM 689 C CA . ALA A 1 88 ? 19.638 -14.054 -17.993 1.00 97.81 88 ALA A CA 1
ATOM 690 C C . ALA A 1 88 ? 19.432 -12.862 -18.955 1.00 97.81 88 ALA A C 1
ATOM 692 O O . ALA A 1 88 ? 18.984 -13.041 -20.083 1.00 97.81 88 ALA A O 1
ATOM 693 N N . ALA A 1 89 ? 19.735 -11.647 -18.482 1.00 96.62 89 ALA A N 1
ATOM 694 C CA . ALA A 1 89 ? 19.656 -10.395 -19.246 1.00 96.62 89 ALA A CA 1
ATOM 695 C C . ALA A 1 89 ? 18.254 -10.013 -19.775 1.00 96.62 89 ALA A C 1
ATOM 697 O O . ALA A 1 89 ? 18.142 -9.221 -20.709 1.00 96.62 89 ALA A O 1
ATOM 698 N N . HIS A 1 90 ? 17.180 -10.519 -19.163 1.00 98.50 90 HIS A N 1
ATOM 699 C CA . HIS A 1 90 ? 15.825 -10.030 -19.426 1.00 98.50 90 HIS A CA 1
ATOM 700 C C . HIS A 1 90 ? 15.562 -8.732 -18.655 1.00 98.50 90 HIS A C 1
ATOM 702 O O . HIS A 1 90 ? 16.006 -8.567 -17.519 1.00 98.50 90 HIS A O 1
ATOM 708 N N . THR A 1 91 ? 14.815 -7.812 -19.260 1.00 98.25 91 THR A N 1
ATOM 709 C CA . THR A 1 91 ? 14.483 -6.519 -18.653 1.00 98.25 91 THR A CA 1
ATOM 710 C C . THR A 1 91 ? 13.105 -6.033 -19.097 1.00 98.25 91 THR A C 1
ATOM 712 O O . THR A 1 91 ? 12.537 -6.547 -20.062 1.00 98.25 91 THR A O 1
ATOM 715 N N . THR A 1 92 ? 12.586 -5.022 -18.404 1.00 98.38 92 THR A N 1
ATOM 716 C CA . THR A 1 92 ? 11.456 -4.208 -18.856 1.00 98.38 92 THR A CA 1
ATOM 717 C C . THR A 1 92 ? 11.926 -2.781 -19.118 1.00 98.38 92 THR A C 1
ATOM 719 O O . THR A 1 92 ? 12.947 -2.327 -18.596 1.00 98.38 92 THR A O 1
ATOM 722 N N . GLU A 1 93 ? 11.170 -2.054 -19.933 1.00 98.12 93 GLU A N 1
ATOM 723 C CA . GLU A 1 93 ? 11.427 -0.640 -20.204 1.00 98.12 93 GLU A CA 1
ATOM 724 C C . GLU A 1 93 ? 11.432 0.185 -18.907 1.00 98.12 93 GLU A C 1
ATOM 726 O O . GLU A 1 93 ? 12.286 1.046 -18.700 1.00 98.12 93 GLU A O 1
ATOM 731 N N . GLU A 1 94 ? 10.503 -0.121 -18.008 1.00 97.75 94 GLU A N 1
ATOM 732 C CA . GLU A 1 94 ? 10.290 0.562 -16.741 1.00 97.75 94 GLU A CA 1
ATOM 733 C C . GLU A 1 94 ? 11.460 0.317 -15.779 1.00 97.75 94 GLU A C 1
ATOM 735 O O . GLU A 1 94 ? 11.902 1.251 -15.110 1.00 97.75 94 GLU A O 1
ATOM 740 N N . LEU A 1 95 ? 12.021 -0.901 -15.765 1.00 97.94 95 LEU A N 1
ATOM 741 C CA . LEU A 1 95 ? 13.223 -1.212 -14.993 1.00 97.94 95 LEU A CA 1
ATOM 742 C C . LEU A 1 95 ? 14.434 -0.437 -15.522 1.00 97.94 95 LEU A C 1
ATOM 744 O O . LEU A 1 95 ? 15.126 0.203 -14.737 1.00 97.94 95 LEU A O 1
ATOM 748 N N . ALA A 1 96 ? 14.661 -0.430 -16.840 1.00 98.00 96 ALA A N 1
ATOM 749 C CA . ALA A 1 96 ? 15.779 0.303 -17.437 1.00 98.00 96 ALA A CA 1
ATOM 750 C C . ALA A 1 96 ? 15.698 1.817 -17.154 1.00 98.00 96 ALA A C 1
ATOM 752 O O . ALA A 1 96 ? 16.693 2.428 -16.760 1.00 98.00 96 ALA A O 1
ATOM 753 N N . ARG A 1 97 ? 14.503 2.411 -17.295 1.00 97.62 97 ARG A N 1
ATOM 754 C CA . ARG A 1 97 ? 14.247 3.829 -16.983 1.00 97.62 97 ARG A CA 1
ATOM 755 C C . ARG A 1 97 ? 14.468 4.147 -15.503 1.00 97.62 97 ARG A C 1
ATOM 757 O O . ARG A 1 97 ? 15.061 5.174 -15.188 1.00 97.62 97 ARG A O 1
ATOM 764 N N . LEU A 1 98 ? 14.017 3.275 -14.600 1.00 96.62 98 LEU A N 1
ATOM 765 C CA . LEU A 1 98 ? 14.241 3.450 -13.166 1.00 96.62 98 LEU A CA 1
ATOM 766 C C . LEU A 1 98 ? 15.732 3.359 -12.817 1.00 96.62 98 LEU A C 1
ATOM 768 O O . LEU A 1 98 ? 16.222 4.183 -12.051 1.00 96.62 98 LEU A O 1
ATOM 772 N N . SER A 1 99 ? 16.452 2.386 -13.382 1.00 96.44 99 SER A N 1
ATOM 773 C CA . SER A 1 99 ? 17.881 2.197 -13.122 1.00 96.44 99 SER A CA 1
ATOM 774 C C . SER A 1 99 ? 18.705 3.419 -13.515 1.00 96.44 99 SER A C 1
ATOM 776 O O . SER A 1 99 ? 19.514 3.873 -12.709 1.00 96.44 99 SER A O 1
ATOM 778 N N . ILE A 1 100 ? 18.476 3.992 -14.703 1.00 95.94 100 ILE A N 1
ATOM 779 C CA . ILE A 1 100 ? 19.217 5.192 -15.114 1.00 95.94 100 ILE A CA 1
ATOM 780 C C . ILE A 1 100 ? 18.842 6.409 -14.262 1.00 95.94 100 ILE A C 1
ATOM 782 O O . ILE A 1 100 ? 19.736 7.105 -13.793 1.00 95.94 100 ILE A O 1
ATOM 786 N N . ALA A 1 101 ? 17.554 6.602 -13.954 1.00 93.62 101 ALA A N 1
ATOM 787 C CA . ALA A 1 101 ? 17.108 7.697 -13.093 1.00 93.62 101 ALA A CA 1
ATOM 788 C C . ALA A 1 101 ? 17.739 7.634 -11.692 1.00 93.62 101 ALA A C 1
ATOM 790 O O . ALA A 1 101 ? 18.066 8.669 -11.122 1.00 93.62 101 ALA A O 1
ATOM 791 N N . TRP A 1 102 ? 17.939 6.429 -11.147 1.00 91.00 102 TRP A N 1
ATOM 792 C CA . TRP A 1 102 ? 18.648 6.227 -9.883 1.00 91.00 102 TRP A CA 1
ATOM 793 C C . TRP A 1 102 ? 20.144 6.518 -9.983 1.00 91.00 102 TRP A C 1
ATOM 795 O O . TRP A 1 102 ? 20.685 7.168 -9.094 1.00 91.00 102 TRP A O 1
ATOM 805 N N . CYS A 1 103 ? 20.816 6.047 -11.036 1.00 92.31 103 CYS A N 1
ATOM 806 C CA . CYS A 1 103 ? 22.246 6.299 -11.234 1.00 92.31 103 CYS A CA 1
ATOM 807 C C . CYS A 1 103 ? 22.555 7.784 -11.456 1.00 92.31 103 CYS A C 1
ATOM 809 O O . CYS A 1 103 ? 23.593 8.271 -11.018 1.00 92.31 103 CYS A O 1
ATOM 811 N N . GLU A 1 104 ? 21.661 8.494 -12.139 1.00 90.75 104 GLU A N 1
ATOM 812 C CA . GLU A 1 104 ? 21.792 9.923 -12.419 1.00 90.75 104 GLU A CA 1
ATOM 813 C C . GLU A 1 104 ? 21.273 10.799 -11.277 1.00 90.75 104 GLU A C 1
ATOM 815 O O . GLU A 1 104 ? 21.478 12.015 -11.301 1.00 90.75 104 GLU A O 1
ATOM 820 N N . TRP A 1 105 ? 20.618 10.211 -10.270 1.00 85.62 105 TRP A N 1
ATOM 821 C CA . TRP A 1 105 ? 20.103 10.966 -9.140 1.00 85.62 105 TRP A CA 1
ATOM 822 C C . TRP A 1 105 ? 21.271 11.599 -8.374 1.00 85.62 105 TRP A C 1
ATOM 824 O O . TRP A 1 105 ? 22.092 10.879 -7.799 1.00 85.62 105 TRP A O 1
ATOM 834 N N . PRO A 1 106 ? 21.371 12.939 -8.317 1.00 79.00 106 PRO A N 1
ATOM 835 C CA . PRO A 1 106 ? 22.480 13.593 -7.645 1.00 79.00 106 PRO A CA 1
ATOM 836 C C . PRO A 1 106 ? 22.381 13.312 -6.142 1.00 79.00 106 PRO A C 1
ATOM 838 O O . PRO A 1 106 ? 21.531 13.856 -5.435 1.00 79.00 106 PRO A O 1
ATOM 841 N N . HIS A 1 107 ? 23.234 12.425 -5.637 1.00 62.66 107 HIS A N 1
ATOM 842 C CA . HIS A 1 107 ? 23.360 12.170 -4.209 1.00 62.66 107 HIS A CA 1
ATOM 843 C C . HIS A 1 107 ? 23.722 13.479 -3.476 1.00 62.66 107 HIS A C 1
ATOM 845 O O . HIS A 1 107 ? 24.754 14.077 -3.767 1.00 62.66 107 HIS A O 1
ATOM 851 N N . GLY A 1 108 ? 22.911 13.906 -2.497 1.00 49.81 108 GLY A N 1
ATOM 852 C CA . GLY A 1 108 ? 23.372 14.846 -1.463 1.00 49.81 108 GLY A CA 1
ATOM 853 C C . GLY A 1 108 ? 22.852 16.289 -1.491 1.00 49.81 108 GLY A C 1
ATOM 854 O O . GLY A 1 108 ? 23.621 17.215 -1.261 1.00 49.81 108 GLY A O 1
ATOM 855 N N . LYS A 1 109 ? 21.540 16.507 -1.623 1.00 46.41 109 LYS A N 1
ATOM 856 C CA . LYS A 1 109 ? 20.895 17.545 -0.799 1.00 46.41 109 LYS A CA 1
ATOM 857 C C . LYS A 1 109 ? 20.047 16.856 0.258 1.00 46.41 109 LYS A C 1
ATOM 859 O O . LYS A 1 109 ? 18.834 16.740 0.121 1.00 46.41 109 LYS A O 1
ATOM 864 N N . ILE A 1 110 ? 20.715 16.365 1.304 1.00 44.94 110 ILE A N 1
ATOM 865 C CA . ILE A 1 110 ? 20.060 16.303 2.608 1.00 44.94 110 ILE A CA 1
ATOM 866 C C . ILE A 1 110 ? 19.652 17.749 2.874 1.00 44.94 110 ILE A C 1
ATOM 868 O O . ILE A 1 110 ? 20.487 18.650 2.828 1.00 44.94 110 ILE A O 1
ATOM 872 N N . VAL A 1 111 ? 18.353 17.982 2.996 1.00 47.09 111 VAL A N 1
ATOM 873 C CA . VAL A 1 111 ? 17.824 19.268 3.429 1.00 47.09 111 VAL A CA 1
ATOM 874 C C . VAL A 1 111 ? 18.249 19.378 4.892 1.00 47.09 111 VAL A C 1
ATOM 876 O O . VAL A 1 111 ? 17.592 18.829 5.770 1.00 47.09 111 VAL A O 1
ATOM 879 N N . GLU A 1 112 ? 19.428 19.948 5.140 1.00 33.81 112 GLU A N 1
ATOM 880 C CA . GLU A 1 112 ? 19.772 20.452 6.465 1.00 33.81 112 GLU A CA 1
ATOM 881 C C . GLU A 1 112 ? 18.760 21.561 6.758 1.00 33.81 112 GLU A C 1
ATOM 883 O O . GLU A 1 112 ? 18.705 22.572 6.051 1.00 33.81 112 GLU A O 1
ATOM 888 N N . GLY A 1 113 ? 17.863 21.277 7.702 1.00 39.62 113 GLY A N 1
ATOM 889 C CA . GLY A 1 113 ? 17.032 22.287 8.349 1.00 39.62 113 GLY A CA 1
ATOM 890 C C . GLY A 1 113 ? 17.819 23.048 9.402 1.00 39.62 113 GLY A C 1
ATOM 891 O O . GLY A 1 113 ? 18.850 22.513 9.870 1.00 39.62 113 GLY A O 1
#

Radius of gyration: 19.72 Å; chains: 1; bounding box: 44×37×44 Å